Protein AF-A0A938QP80-F1 (afdb_monomer)

Sequence (100 aa):
MTSSPKHPRTLSEWRAWIDALPVDTLVEAAHDANAIAFVEVLESEGYAPAQIHAVVHAFARRFVALDVRPPAGGLYDFVTLARRPAPDADDAPGIPPSTV

Mean predicted aligned error: 7.81 Å

Foldseek 3Di:
DDDDVPPQFALVSLLVVLLPDDPVVLQVVLVVLQAPVVVVVVVVLVDDPLSSLLSNLSSLCSCVVVVHDHDDDGNDDSPVSPPDDRPCPPDDDDSPPPDD

Solvent-accessible surface area (backbone atoms only — not comparable to full-atom values): 6189 Å² total; per-residue (Å²): 142,79,84,67,85,72,75,60,82,45,72,69,44,41,47,54,51,60,71,68,45,55,71,72,59,43,42,52,51,47,49,53,62,27,34,69,69,43,51,54,49,42,46,74,66,56,46,50,72,67,55,53,52,43,52,55,37,46,51,20,44,49,27,62,76,67,76,45,86,68,65,82,71,67,82,57,61,40,75,65,46,46,72,44,80,77,71,87,71,73,82,77,81,66,58,72,80,81,87,124

Radius of gyration: 13.58 Å; Cα contacts (8 Å, |Δi|>4): 82; chains: 1; bounding box: 35×32×35 Å

Structure (mmCIF, N/CA/C/O backbone):
data_AF-A0A938QP80-F1
#
_entry.id   AF-A0A938QP80-F1
#
loop_
_atom_site.group_PDB
_atom_site.id
_atom_site.type_symbol
_atom_site.label_atom_id
_atom_site.label_alt_id
_atom_site.label_comp_id
_atom_site.label_asym_id
_atom_site.label_entity_id
_atom_site.label_seq_id
_atom_site.pdbx_PDB_ins_code
_atom_site.Cartn_x
_atom_site.Cartn_y
_atom_site.Cartn_z
_atom_site.occupancy
_atom_site.B_iso_or_equiv
_atom_site.auth_seq_id
_atom_site.auth_comp_id
_atom_site.auth_asym_id
_atom_site.auth_atom_id
_atom_site.pdbx_PDB_model_num
ATOM 1 N N . MET A 1 1 ? -3.505 -17.535 23.624 1.00 43.03 1 MET A N 1
ATOM 2 C CA . MET A 1 1 ? -4.421 -17.848 22.503 1.00 43.03 1 MET A CA 1
ATOM 3 C C . MET A 1 1 ? -5.430 -16.710 22.500 1.00 43.03 1 MET A C 1
ATOM 5 O O . MET A 1 1 ? -6.101 -16.577 23.506 1.00 43.03 1 MET A O 1
ATOM 9 N N . THR A 1 2 ? -5.395 -15.704 21.630 1.00 33.41 2 THR A N 1
ATOM 10 C CA . THR A 1 2 ? -5.477 -15.704 20.158 1.00 33.41 2 THR A CA 1
ATOM 11 C C . THR A 1 2 ? -4.922 -14.360 19.656 1.00 33.41 2 THR A C 1
ATOM 13 O O . THR A 1 2 ? -5.504 -13.318 19.942 1.00 33.41 2 THR A O 1
ATOM 16 N N . SER A 1 3 ? -3.808 -14.350 18.917 1.00 35.06 3 SER A N 1
ATOM 17 C CA . SER A 1 3 ? -3.453 -13.175 18.108 1.00 35.06 3 SER A CA 1
ATOM 18 C C . SER A 1 3 ? -4.245 -13.279 16.814 1.00 35.06 3 SER A C 1
ATOM 20 O O . SER A 1 3 ? -3.846 -14.021 15.919 1.00 35.06 3 SER A O 1
ATOM 22 N N . SER A 1 4 ? -5.379 -12.583 16.716 1.00 41.41 4 SER A N 1
ATOM 23 C CA . SER A 1 4 ? -5.945 -12.254 15.403 1.00 41.41 4 SER A CA 1
ATOM 24 C C . SER A 1 4 ? -4.832 -11.628 14.553 1.00 41.41 4 SER A C 1
ATOM 26 O O . SER A 1 4 ? -3.996 -10.925 15.135 1.00 41.41 4 SER A O 1
ATOM 28 N N . PRO A 1 5 ? -4.775 -11.845 13.225 1.00 41.94 5 PRO A N 1
ATOM 29 C CA . PRO A 1 5 ? -3.920 -11.020 12.381 1.00 41.94 5 PRO A CA 1
ATOM 30 C C . PRO A 1 5 ? -4.381 -9.582 12.617 1.00 41.94 5 PRO A C 1
ATOM 32 O O . PRO A 1 5 ? -5.486 -9.209 12.228 1.00 41.94 5 PRO A O 1
ATOM 35 N N . LYS A 1 6 ? -3.623 -8.833 13.426 1.00 54.00 6 LYS A N 1
ATOM 36 C CA . LYS A 1 6 ? -3.994 -7.487 13.852 1.00 54.00 6 LYS A CA 1
ATOM 37 C C . LYS A 1 6 ? -4.035 -6.664 12.582 1.00 54.00 6 LYS A C 1
ATOM 39 O O . LYS A 1 6 ? -2.983 -6.357 12.033 1.00 54.00 6 LYS A O 1
ATOM 44 N N . HIS A 1 7 ? -5.243 -6.373 12.109 1.00 65.25 7 HIS A N 1
ATOM 45 C CA . HIS A 1 7 ? -5.435 -5.387 11.065 1.00 65.25 7 HIS A CA 1
ATOM 46 C C . HIS A 1 7 ? -4.737 -4.110 11.555 1.00 65.25 7 HIS A C 1
ATOM 48 O O . HIS A 1 7 ? -5.060 -3.661 12.662 1.00 65.25 7 HIS A O 1
ATOM 54 N N . PRO A 1 8 ? -3.712 -3.614 10.847 1.00 78.50 8 PRO A N 1
ATOM 55 C CA . PRO A 1 8 ? -2.925 -2.482 11.314 1.00 78.50 8 PRO A CA 1
ATOM 56 C C . PRO A 1 8 ? -3.837 -1.266 11.486 1.00 78.50 8 PRO A C 1
ATOM 58 O O . PRO A 1 8 ? -4.542 -0.899 10.555 1.00 78.50 8 PRO A O 1
ATOM 61 N N . ARG A 1 9 ? -3.847 -0.654 12.679 1.00 77.12 9 ARG A N 1
ATOM 62 C CA . ARG A 1 9 ? -4.740 0.477 13.016 1.00 77.12 9 ARG A CA 1
ATOM 63 C C . ARG A 1 9 ? -4.033 1.824 13.008 1.00 77.12 9 ARG A C 1
ATOM 65 O O . ARG A 1 9 ? -4.661 2.876 13.008 1.00 77.12 9 ARG A O 1
ATOM 72 N N . THR A 1 10 ? -2.708 1.799 13.008 1.00 81.56 10 THR A N 1
ATOM 73 C CA . THR A 1 10 ? -1.855 2.987 12.981 1.00 81.56 10 THR A CA 1
ATOM 74 C C . THR A 1 10 ? -0.901 2.919 11.800 1.00 81.56 10 THR A C 1
ATOM 76 O O . THR A 1 10 ? -0.580 1.838 11.305 1.00 81.56 10 THR A O 1
ATOM 79 N N . LEU A 1 11 ? -0.396 4.070 11.353 1.00 80.94 11 LEU A N 1
ATOM 80 C CA . LEU A 1 11 ? 0.593 4.111 10.273 1.00 80.94 11 LEU A CA 1
ATOM 81 C C . LEU A 1 11 ? 1.874 3.337 10.635 1.00 80.94 11 LEU A C 1
ATOM 83 O O . LEU A 1 11 ? 2.483 2.704 9.774 1.00 80.94 11 LEU A O 1
ATOM 87 N N . SER A 1 12 ? 2.266 3.352 11.910 1.00 80.81 12 SER A N 1
ATOM 88 C CA . SER A 1 12 ? 3.402 2.579 12.421 1.00 80.81 12 SER A CA 1
ATOM 89 C C . SER A 1 12 ? 3.161 1.070 12.332 1.00 80.81 12 SER A C 1
ATOM 91 O O . SER A 1 12 ? 4.055 0.341 11.906 1.00 80.81 12 SER A O 1
ATOM 93 N N . GLU A 1 13 ? 1.954 0.596 12.659 1.00 84.69 13 GLU A N 1
ATOM 94 C CA . GLU A 1 13 ? 1.580 -0.811 12.462 1.00 84.69 13 GLU A CA 1
ATOM 95 C C . GLU A 1 13 ? 1.531 -1.184 10.980 1.00 84.69 13 GLU A C 1
ATOM 97 O O . GLU A 1 13 ? 2.015 -2.253 10.618 1.00 84.69 13 GLU A O 1
ATOM 102 N N . TRP A 1 14 ? 1.020 -0.300 10.118 1.00 87.69 14 TRP A N 1
ATOM 103 C CA . TRP A 1 14 ? 1.029 -0.503 8.668 1.00 87.69 14 TRP A CA 1
ATOM 104 C C . TRP A 1 14 ? 2.450 -0.676 8.135 1.00 87.69 14 TRP A C 1
ATOM 106 O O . TRP A 1 14 ? 2.722 -1.636 7.423 1.00 87.69 14 TRP A O 1
ATOM 116 N N . ARG A 1 15 ? 3.379 0.205 8.523 1.00 87.44 15 ARG A N 1
ATOM 117 C CA . ARG A 1 15 ? 4.793 0.101 8.131 1.00 87.44 15 ARG A CA 1
ATOM 118 C C . ARG A 1 15 ? 5.415 -1.209 8.606 1.00 87.44 15 ARG A C 1
ATOM 120 O O . ARG A 1 15 ? 6.019 -1.907 7.802 1.00 87.44 15 ARG A O 1
ATOM 127 N N . ALA A 1 16 ? 5.216 -1.569 9.874 1.00 87.88 16 ALA A N 1
ATOM 128 C CA . ALA A 1 16 ? 5.748 -2.813 10.428 1.00 87.88 16 ALA A CA 1
ATOM 129 C C . ALA A 1 16 ? 5.168 -4.056 9.731 1.00 87.88 16 ALA A C 1
ATOM 131 O O . ALA A 1 16 ? 5.892 -5.018 9.479 1.00 87.88 16 ALA A O 1
ATOM 132 N N . TRP A 1 17 ? 3.875 -4.029 9.401 1.00 89.69 17 TRP A N 1
ATOM 133 C CA . TRP A 1 17 ? 3.213 -5.101 8.669 1.00 89.69 17 TRP A CA 1
ATOM 134 C C . TRP A 1 17 ? 3.764 -5.224 7.243 1.00 89.69 17 TRP A C 1
ATOM 136 O O . TRP A 1 17 ? 4.186 -6.312 6.864 1.00 89.69 17 TRP A O 1
ATOM 146 N N . ILE A 1 18 ? 3.863 -4.113 6.501 1.00 91.19 18 ILE A N 1
ATOM 147 C CA . ILE A 1 18 ? 4.432 -4.057 5.141 1.00 91.19 18 ILE A CA 1
ATOM 148 C C . ILE A 1 18 ? 5.893 -4.532 5.128 1.00 91.19 18 ILE A C 1
ATOM 150 O O . ILE A 1 18 ? 6.289 -5.301 4.250 1.00 91.19 18 ILE A O 1
ATOM 154 N N . ASP A 1 19 ? 6.700 -4.113 6.106 1.00 89.44 19 ASP A N 1
ATOM 155 C CA . ASP A 1 19 ? 8.103 -4.522 6.215 1.00 89.44 19 ASP A CA 1
ATOM 156 C C . ASP A 1 19 ? 8.253 -6.031 6.467 1.00 89.44 19 ASP A C 1
ATOM 158 O O . ASP A 1 19 ? 9.232 -6.636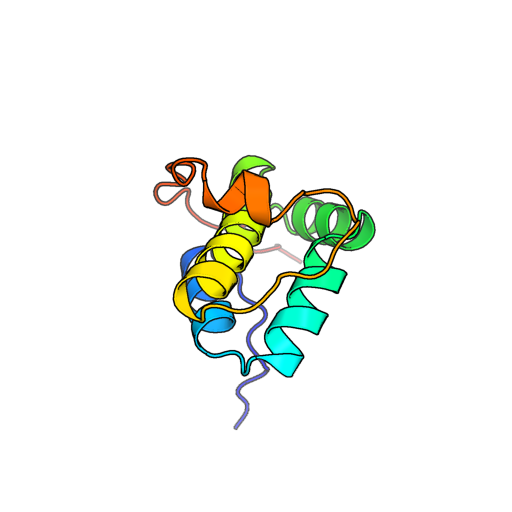 6.020 1.00 89.44 19 ASP A O 1
ATOM 162 N N . ALA A 1 20 ? 7.274 -6.652 7.129 1.00 90.75 20 ALA A N 1
ATOM 163 C CA . ALA A 1 20 ? 7.257 -8.082 7.415 1.00 90.75 20 ALA A CA 1
ATOM 164 C C . ALA A 1 20 ? 6.729 -8.950 6.256 1.00 90.75 20 ALA A C 1
ATOM 166 O O . ALA A 1 20 ? 6.861 -10.175 6.322 1.00 90.75 20 ALA A O 1
ATOM 167 N N . LEU A 1 21 ? 6.137 -8.363 5.207 1.00 90.12 21 LEU A N 1
ATOM 168 C CA . LEU A 1 21 ?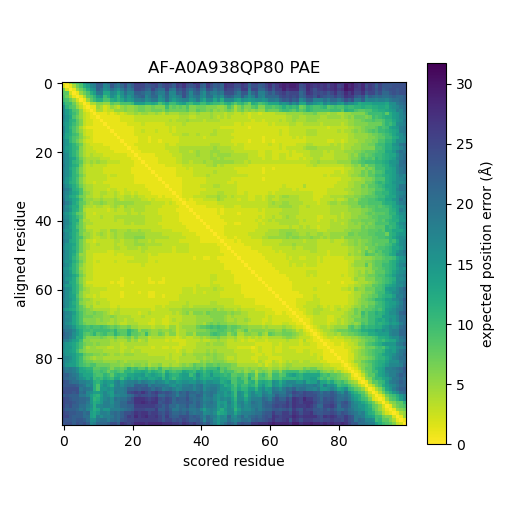 5.578 -9.139 4.099 1.00 90.12 21 LEU A CA 1
ATOM 169 C C . LEU A 1 21 ? 6.672 -9.768 3.218 1.00 90.12 21 LEU A C 1
ATOM 171 O O . LEU A 1 21 ? 7.646 -9.091 2.863 1.00 90.12 21 LEU A O 1
ATOM 175 N N . PRO A 1 22 ? 6.502 -11.037 2.795 1.00 92.25 22 PRO A N 1
ATOM 176 C CA . PRO A 1 22 ? 7.288 -11.600 1.705 1.00 92.25 22 PRO A CA 1
ATOM 177 C C . PRO A 1 22 ? 6.919 -10.917 0.380 1.00 92.25 22 PRO A C 1
ATOM 179 O O . PRO A 1 22 ? 5.829 -10.367 0.237 1.00 92.25 22 PRO A O 1
ATOM 182 N N . VAL A 1 23 ? 7.827 -10.968 -0.598 1.00 89.62 23 VAL A N 1
ATOM 183 C CA . VAL A 1 23 ? 7.704 -10.224 -1.865 1.00 89.62 23 VAL A CA 1
ATOM 184 C C . VAL A 1 23 ? 6.399 -10.522 -2.606 1.00 89.62 23 VAL A C 1
ATOM 186 O O . VAL A 1 23 ? 5.728 -9.583 -3.024 1.00 89.62 23 VAL A O 1
ATOM 189 N N . ASP A 1 24 ? 6.013 -11.791 -2.742 1.00 89.25 24 ASP A N 1
ATOM 190 C CA . ASP A 1 24 ? 4.790 -12.165 -3.464 1.00 89.25 24 ASP A CA 1
ATOM 191 C C . ASP A 1 24 ? 3.541 -11.563 -2.800 1.00 89.25 24 ASP A C 1
ATOM 193 O O . ASP A 1 24 ? 2.757 -10.869 -3.445 1.00 89.25 24 ASP A O 1
ATOM 197 N N . THR A 1 25 ? 3.429 -11.703 -1.475 1.00 91.94 25 THR A N 1
ATOM 198 C CA . THR A 1 25 ? 2.321 -11.125 -0.699 1.00 91.94 25 THR A CA 1
ATOM 199 C C . THR A 1 25 ? 2.364 -9.598 -0.673 1.00 91.94 25 THR A C 1
ATOM 201 O O . THR A 1 25 ? 1.318 -8.961 -0.613 1.00 91.94 25 THR A O 1
ATOM 204 N N . LEU A 1 26 ? 3.548 -8.985 -0.732 1.00 91.44 26 LEU A N 1
ATOM 205 C CA . LEU A 1 26 ? 3.694 -7.534 -0.831 1.00 91.44 26 LEU A CA 1
ATOM 206 C C . LEU A 1 26 ? 3.102 -7.005 -2.143 1.00 91.44 26 LEU A C 1
ATOM 208 O O . LEU A 1 26 ? 2.434 -5.974 -2.127 1.00 91.44 26 LEU A O 1
ATOM 212 N N . VAL A 1 27 ? 3.342 -7.692 -3.264 1.00 90.50 27 VAL A N 1
ATOM 213 C CA . VAL A 1 27 ? 2.795 -7.306 -4.575 1.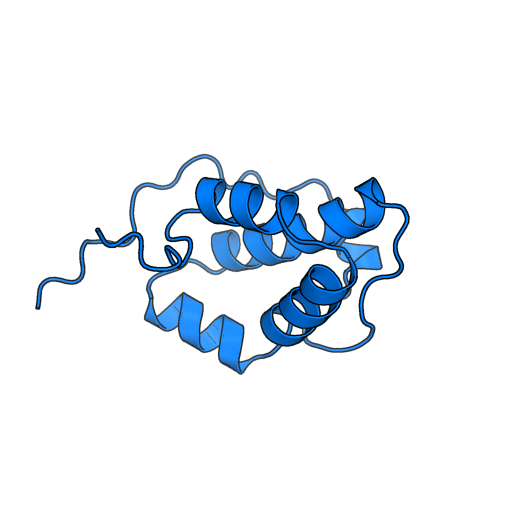00 90.50 27 VAL A CA 1
ATOM 214 C C . VAL A 1 27 ? 1.271 -7.419 -4.578 1.00 90.50 27 VAL A C 1
ATOM 216 O O . VAL A 1 27 ? 0.605 -6.477 -5.008 1.00 90.50 27 VAL A O 1
ATOM 219 N N . GLU A 1 28 ? 0.724 -8.520 -4.059 1.00 90.25 28 GLU A N 1
ATOM 220 C CA . GLU A 1 28 ? -0.727 -8.722 -3.941 1.00 90.25 28 GLU A CA 1
ATOM 221 C C . GLU A 1 28 ? -1.367 -7.679 -3.015 1.00 90.25 28 GLU A C 1
ATOM 223 O O . GLU A 1 28 ? -2.287 -6.968 -3.417 1.00 90.25 28 GLU A O 1
ATOM 228 N N . ALA A 1 29 ? -0.811 -7.498 -1.814 1.00 90.44 29 ALA A N 1
ATOM 229 C CA . ALA A 1 29 ? -1.305 -6.523 -0.849 1.00 90.44 29 ALA A CA 1
ATOM 230 C C . ALA A 1 29 ? -1.235 -5.087 -1.382 1.00 90.44 29 ALA A C 1
ATOM 232 O O . ALA A 1 29 ? -2.145 -4.300 -1.137 1.00 90.44 29 ALA A O 1
ATOM 233 N N . ALA A 1 30 ? -0.180 -4.732 -2.121 1.00 91.00 30 ALA A N 1
ATOM 234 C CA . ALA A 1 30 ? -0.073 -3.417 -2.742 1.00 91.00 30 ALA A CA 1
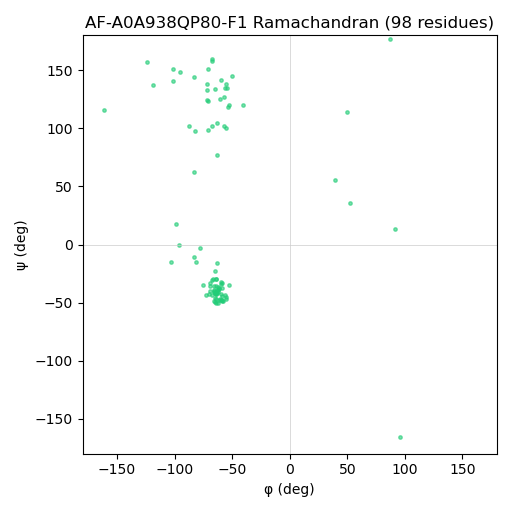ATOM 235 C C . ALA A 1 30 ? -1.086 -3.228 -3.875 1.00 91.00 30 ALA A C 1
ATOM 237 O O . ALA A 1 30 ? -1.585 -2.121 -4.054 1.00 91.00 30 ALA A O 1
ATOM 238 N N . HIS A 1 31 ? -1.384 -4.278 -4.643 1.00 89.81 31 HIS A N 1
ATOM 239 C CA . HIS A 1 31 ? -2.405 -4.224 -5.683 1.00 89.81 31 HIS A CA 1
ATOM 240 C C . HIS A 1 31 ? -3.791 -3.970 -5.074 1.00 89.81 31 HIS A C 1
ATOM 242 O O . HIS A 1 31 ? -4.488 -3.054 -5.513 1.00 89.81 31 HIS A O 1
ATOM 248 N N . ASP A 1 32 ? -4.148 -4.701 -4.016 1.00 88.44 32 ASP A N 1
ATOM 249 C CA . ASP A 1 32 ? -5.408 -4.497 -3.292 1.00 88.44 32 ASP A CA 1
ATOM 250 C C . ASP A 1 32 ? -5.460 -3.123 -2.613 1.00 88.44 32 ASP A C 1
ATOM 252 O O . ASP A 1 32 ? -6.461 -2.412 -2.720 1.00 88.44 32 ASP A O 1
ATOM 256 N N . ALA A 1 33 ? -4.354 -2.695 -1.995 1.00 87.25 33 ALA A N 1
ATOM 257 C CA . ALA A 1 33 ? -4.233 -1.370 -1.391 1.00 87.25 33 ALA A CA 1
ATOM 258 C C . ALA A 1 33 ? -4.335 -0.221 -2.412 1.00 87.25 33 ALA A C 1
ATOM 260 O O . ALA A 1 33 ? -4.549 0.931 -2.033 1.00 87.25 33 ALA A O 1
ATOM 261 N N . ASN A 1 34 ? -4.189 -0.520 -3.706 1.00 88.44 34 ASN A N 1
ATOM 262 C CA . ASN A 1 34 ? -4.280 0.443 -4.799 1.00 88.44 34 ASN A CA 1
ATOM 263 C C . ASN A 1 34 ? -5.653 0.461 -5.500 1.00 88.44 34 ASN A C 1
ATOM 265 O O . ASN A 1 34 ? -5.776 0.960 -6.626 1.00 88.44 34 ASN A O 1
ATOM 269 N N . ALA A 1 35 ? -6.685 -0.085 -4.852 1.00 88.25 35 ALA A N 1
ATOM 270 C CA . ALA A 1 35 ? -8.065 -0.073 -5.321 1.00 88.25 35 ALA A CA 1
ATOM 271 C C . ALA A 1 35 ? -8.911 1.002 -4.615 1.00 88.25 35 ALA A C 1
ATOM 273 O O . ALA A 1 35 ? -8.700 1.313 -3.445 1.00 88.25 35 ALA A O 1
ATOM 274 N N . ILE A 1 36 ? -9.938 1.517 -5.306 1.00 87.31 36 ILE A N 1
ATOM 275 C CA . ILE A 1 36 ? -10.919 2.458 -4.724 1.00 87.31 36 ILE A CA 1
ATOM 276 C C . ILE A 1 36 ? -11.576 1.862 -3.480 1.00 87.31 36 ILE A C 1
ATOM 278 O O . ILE A 1 36 ? -11.642 2.527 -2.454 1.00 87.31 36 ILE A O 1
ATOM 282 N N . ALA A 1 37 ? -11.963 0.586 -3.542 1.00 87.31 37 ALA A N 1
ATOM 283 C CA . ALA A 1 37 ? -12.604 -0.096 -2.423 1.00 87.31 37 ALA A CA 1
ATOM 284 C C . ALA A 1 37 ? -11.732 -0.105 -1.154 1.00 87.31 37 ALA A C 1
ATOM 286 O O . ALA A 1 37 ? -12.254 -0.020 -0.049 1.00 87.31 37 ALA A O 1
ATOM 287 N N . PHE A 1 38 ? -10.404 -0.175 -1.291 1.00 87.75 38 PHE A N 1
ATOM 288 C CA . PHE A 1 38 ? -9.499 -0.116 -0.144 1.00 87.75 38 PHE A CA 1
ATOM 289 C C . PHE A 1 38 ? -9.469 1.277 0.488 1.00 87.75 38 PHE A C 1
ATOM 291 O O . PHE A 1 38 ? -9.527 1.400 1.710 1.00 87.75 38 PHE A O 1
ATOM 298 N N . VAL A 1 39 ? -9.431 2.327 -0.337 1.00 86.69 39 VAL A N 1
ATOM 299 C CA . VAL A 1 39 ? -9.505 3.717 0.137 1.00 86.69 39 VAL A CA 1
ATOM 300 C C . VAL A 1 39 ? -10.824 3.959 0.871 1.00 86.69 39 VAL A C 1
ATOM 302 O O . VAL A 1 39 ? -10.798 4.450 1.994 1.00 86.69 39 VAL A O 1
ATOM 305 N N . GLU A 1 40 ? -11.953 3.533 0.299 1.00 88.38 40 GLU A N 1
ATOM 306 C CA . GLU A 1 40 ? -13.282 3.680 0.912 1.00 88.38 40 GLU A CA 1
ATOM 307 C C . GLU A 1 40 ? -13.400 2.941 2.255 1.00 88.38 40 GLU A C 1
ATOM 309 O O . GLU A 1 40 ? -14.026 3.447 3.191 1.00 88.38 40 GLU A O 1
ATOM 314 N N . VAL A 1 41 ? -12.783 1.758 2.373 1.00 87.81 41 VAL A N 1
ATOM 315 C CA . VAL A 1 41 ? -12.715 1.013 3.639 1.00 87.81 41 VAL A CA 1
ATOM 316 C C . VAL A 1 41 ? -11.918 1.798 4.674 1.00 87.81 41 VAL A C 1
ATOM 318 O O . VAL A 1 41 ? -12.429 2.027 5.767 1.00 87.81 41 VAL A O 1
ATOM 321 N N . LEU A 1 42 ? -10.716 2.273 4.336 1.00 85.94 42 LEU A N 1
ATOM 322 C CA . LEU A 1 42 ? -9.903 3.043 5.278 1.00 85.94 42 LEU A CA 1
ATOM 323 C C . LEU A 1 42 ? -10.577 4.366 5.676 1.00 85.94 42 LEU A C 1
ATOM 325 O O . LEU A 1 42 ? -10.559 4.737 6.847 1.00 85.94 42 LEU A O 1
ATOM 329 N N . GLU A 1 43 ? -11.229 5.065 4.747 1.00 87.25 43 GLU A N 1
ATOM 330 C CA . GLU A 1 43 ? -12.005 6.266 5.078 1.00 87.25 43 GLU A CA 1
ATOM 331 C C . GLU A 1 43 ? -13.171 5.944 6.026 1.00 87.25 43 GLU A C 1
ATOM 333 O O . GLU A 1 43 ? -13.391 6.666 7.001 1.00 87.25 43 GLU A O 1
ATOM 338 N N . SER A 1 44 ? -13.872 4.827 5.803 1.00 84.88 44 SER A N 1
ATOM 339 C CA . SER A 1 44 ? -14.949 4.353 6.687 1.00 84.88 44 SER A CA 1
ATOM 340 C C . SER A 1 44 ? -14.441 3.932 8.069 1.00 84.88 44 SER A C 1
ATOM 342 O O . SER A 1 44 ? -15.161 4.059 9.059 1.00 84.88 44 SER A O 1
ATOM 344 N N . GLU A 1 45 ? -13.196 3.463 8.153 1.00 83.25 45 GLU A N 1
ATOM 345 C CA . GLU A 1 45 ? -12.489 3.177 9.404 1.00 83.25 45 GLU A CA 1
ATOM 346 C C . GLU A 1 45 ? -11.944 4.443 10.089 1.00 83.25 45 GLU A C 1
ATOM 348 O O . GLU A 1 45 ? -11.411 4.363 11.195 1.00 83.25 45 GLU A O 1
ATOM 353 N N . GLY A 1 46 ? -12.109 5.619 9.477 1.00 84.19 46 GLY A N 1
ATOM 354 C CA . GLY A 1 46 ? -11.734 6.910 10.052 1.00 84.19 46 GLY A CA 1
ATOM 355 C C . GLY A 1 46 ? -10.319 7.374 9.709 1.00 84.19 46 GLY A C 1
ATOM 356 O O . GLY A 1 46 ? -9.827 8.317 10.334 1.00 84.19 46 GLY A O 1
ATOM 357 N N . TYR A 1 47 ? -9.656 6.753 8.732 1.00 82.75 47 TYR A N 1
ATOM 358 C CA . TYR A 1 47 ? -8.368 7.235 8.247 1.00 82.75 47 TYR A CA 1
ATOM 359 C C . TYR A 1 47 ? -8.534 8.514 7.428 1.00 82.75 47 TYR A C 1
ATOM 361 O O . TYR A 1 47 ? -9.337 8.597 6.500 1.00 82.75 47 TYR A O 1
ATOM 369 N N . ALA A 1 48 ? -7.698 9.507 7.721 1.00 85.50 48 ALA A N 1
ATOM 370 C CA . ALA A 1 48 ? -7.602 10.705 6.907 1.00 85.50 48 ALA A CA 1
ATOM 371 C C . ALA A 1 48 ? -6.921 10.396 5.557 1.00 85.50 48 ALA A C 1
ATOM 373 O O . ALA A 1 48 ? -5.995 9.576 5.508 1.00 85.50 48 ALA A O 1
ATOM 374 N N . PRO A 1 49 ? -7.242 11.135 4.479 1.00 85.25 49 PRO A N 1
ATOM 375 C CA . PRO A 1 49 ? -6.605 10.959 3.171 1.00 85.25 49 PRO A CA 1
ATOM 376 C C . PRO A 1 49 ? -5.068 11.003 3.212 1.00 85.25 49 PRO A C 1
ATOM 378 O O . PRO A 1 49 ? -4.394 10.261 2.500 1.00 85.25 49 PRO A O 1
ATOM 381 N N . ALA A 1 50 ? -4.490 11.833 4.089 1.00 85.19 50 ALA A N 1
ATOM 382 C CA . ALA A 1 50 ? -3.041 11.906 4.288 1.00 85.19 50 ALA A CA 1
ATOM 383 C C . ALA A 1 50 ? -2.448 10.612 4.880 1.00 85.19 50 ALA A C 1
ATOM 385 O O . ALA A 1 50 ? -1.342 10.219 4.506 1.00 85.19 50 ALA A O 1
ATOM 386 N N . GLN A 1 51 ? -3.179 9.932 5.768 1.00 84.56 51 GLN A N 1
ATOM 387 C CA . GLN A 1 51 ? -2.759 8.658 6.356 1.00 84.56 51 GLN A CA 1
ATOM 388 C C . GLN A 1 51 ? -2.860 7.527 5.332 1.00 84.56 51 GLN A C 1
ATOM 390 O O . GLN A 1 51 ? -1.917 6.753 5.200 1.00 84.56 51 GLN A O 1
ATOM 395 N N . ILE A 1 52 ? -3.947 7.481 4.558 1.00 87.00 52 ILE A N 1
ATOM 396 C CA . ILE A 1 52 ? -4.123 6.518 3.459 1.00 87.00 52 ILE A CA 1
ATOM 397 C C . ILE A 1 52 ? -2.978 6.669 2.455 1.00 87.00 52 ILE A C 1
ATOM 399 O O . ILE A 1 52 ? -2.286 5.704 2.131 1.00 87.00 52 ILE A O 1
ATOM 403 N N . HIS A 1 53 ? -2.684 7.905 2.049 1.00 88.19 53 HIS A N 1
ATOM 404 C CA . HIS A 1 53 ? -1.551 8.198 1.177 1.00 88.19 53 HIS A CA 1
ATOM 405 C C . HIS A 1 53 ? -0.209 7.755 1.785 1.00 88.19 53 HIS A C 1
ATOM 407 O O . HIS A 1 53 ? 0.652 7.245 1.069 1.00 88.19 53 HIS A O 1
ATOM 413 N N . ALA A 1 54 ? -0.026 7.892 3.101 1.00 88.00 54 ALA A N 1
ATOM 414 C CA . ALA A 1 54 ? 1.175 7.427 3.788 1.00 88.00 54 ALA A CA 1
ATOM 415 C C . ALA A 1 54 ? 1.293 5.889 3.836 1.00 88.00 54 ALA A C 1
ATOM 417 O O . ALA A 1 54 ? 2.411 5.375 3.760 1.00 88.00 54 ALA A O 1
ATOM 418 N N . VAL A 1 55 ? 0.175 5.155 3.913 1.00 89.06 55 VAL A N 1
ATOM 419 C CA . VAL A 1 55 ? 0.151 3.684 3.798 1.00 89.06 55 VAL A CA 1
ATOM 420 C C . VAL A 1 55 ? 0.596 3.257 2.400 1.00 89.06 55 VAL A C 1
ATOM 422 O O . VAL A 1 55 ? 1.524 2.461 2.263 1.00 89.06 55 VAL A O 1
ATOM 425 N N . VAL A 1 56 ? 0.020 3.851 1.351 1.00 90.44 56 VAL A N 1
ATOM 426 C CA . VAL A 1 56 ? 0.407 3.560 -0.041 1.00 90.44 56 VAL A CA 1
ATOM 427 C C . VAL A 1 56 ? 1.872 3.949 -0.304 1.00 90.44 56 VAL A C 1
ATOM 429 O O . VAL A 1 56 ? 2.610 3.229 -0.981 1.00 90.44 56 VAL A O 1
ATOM 432 N N . HIS A 1 57 ? 2.348 5.048 0.293 1.00 90.38 57 HIS A N 1
ATOM 433 C CA . HIS A 1 57 ? 3.757 5.452 0.222 1.00 90.38 57 HIS A CA 1
ATOM 434 C C . HIS A 1 57 ? 4.689 4.432 0.890 1.00 90.38 57 HIS A C 1
ATOM 436 O O . HIS A 1 57 ? 5.774 4.164 0.373 1.00 90.38 57 HIS A O 1
ATOM 442 N N . ALA A 1 58 ? 4.262 3.802 1.989 1.00 90.94 58 ALA A N 1
ATOM 443 C CA . ALA A 1 58 ? 5.037 2.753 2.647 1.00 90.94 58 ALA A CA 1
ATOM 444 C C . ALA A 1 58 ? 5.243 1.529 1.735 1.00 90.94 58 ALA A C 1
ATOM 446 O O . ALA A 1 58 ? 6.372 1.044 1.632 1.00 90.94 58 ALA A O 1
ATOM 447 N N . PHE A 1 59 ? 4.217 1.100 0.989 1.00 92.62 59 PHE A N 1
ATOM 448 C CA . PHE A 1 59 ? 4.372 0.070 -0.048 1.00 92.62 59 PHE A CA 1
ATOM 449 C C . PHE A 1 59 ? 5.382 0.491 -1.121 1.00 92.62 59 PHE A C 1
ATOM 451 O O . PHE A 1 59 ? 6.309 -0.258 -1.430 1.00 92.62 59 PHE A O 1
ATOM 458 N N . ALA A 1 60 ? 5.258 1.717 -1.640 1.00 92.12 60 ALA A N 1
ATOM 459 C CA . ALA A 1 60 ? 6.167 2.260 -2.651 1.00 92.12 60 ALA A CA 1
ATOM 460 C C . ALA A 1 60 ? 7.638 2.210 -2.196 1.00 92.12 60 ALA A C 1
ATOM 462 O O . ALA A 1 60 ? 8.522 1.776 -2.938 1.00 92.12 60 ALA A O 1
ATOM 463 N N . ARG A 1 61 ? 7.900 2.609 -0.946 1.00 90.88 61 ARG A N 1
ATOM 464 C CA . ARG A 1 61 ? 9.239 2.546 -0.347 1.00 90.88 61 ARG A CA 1
ATOM 465 C C . ARG A 1 61 ? 9.730 1.118 -0.176 1.00 90.88 61 ARG A C 1
ATOM 467 O O . ARG A 1 61 ? 10.914 0.869 -0.400 1.00 90.88 61 ARG A O 1
ATOM 474 N N . ARG A 1 62 ? 8.850 0.193 0.210 1.00 92.44 62 ARG A N 1
ATOM 475 C CA . ARG A 1 62 ? 9.216 -1.212 0.392 1.00 92.44 62 ARG A CA 1
ATOM 476 C C . ARG A 1 62 ? 9.651 -1.853 -0.923 1.00 92.44 62 ARG A C 1
ATOM 478 O O . ARG A 1 62 ? 10.668 -2.539 -0.936 1.00 92.44 62 ARG A O 1
ATOM 485 N N . PHE A 1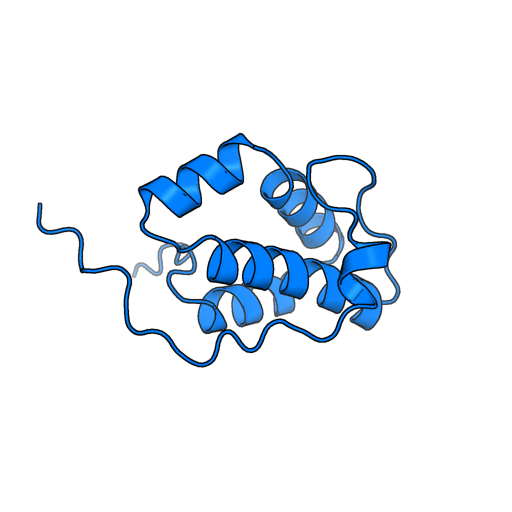 63 ? 8.961 -1.561 -2.026 1.00 92.69 63 PHE A N 1
ATOM 486 C CA . PHE A 1 63 ? 9.373 -2.020 -3.356 1.00 92.69 63 PHE A CA 1
ATOM 487 C C . PHE A 1 63 ? 10.770 -1.531 -3.738 1.00 92.69 63 PHE A C 1
ATOM 489 O O . PHE A 1 63 ? 11.592 -2.331 -4.176 1.00 92.69 63 PHE A O 1
ATOM 496 N N . VAL A 1 64 ? 11.075 -0.251 -3.495 1.00 91.50 64 VAL A N 1
ATOM 497 C CA . VAL A 1 64 ? 12.423 0.294 -3.731 1.00 91.50 64 VAL A CA 1
ATOM 498 C C . VAL A 1 64 ? 13.465 -0.368 -2.830 1.00 91.50 64 VAL A C 1
ATOM 500 O O . VAL A 1 64 ? 14.543 -0.712 -3.301 1.00 91.50 64 VAL A O 1
ATOM 503 N N . ALA A 1 65 ? 13.155 -0.577 -1.548 1.00 90.75 65 ALA A N 1
ATOM 504 C CA . ALA A 1 65 ? 14.081 -1.198 -0.602 1.00 90.75 65 ALA A CA 1
ATOM 505 C C . ALA A 1 65 ? 14.428 -2.653 -0.963 1.00 90.75 65 ALA A C 1
ATOM 507 O O . ALA A 1 65 ? 15.518 -3.116 -0.638 1.00 90.75 65 ALA A O 1
ATOM 508 N N . LEU A 1 66 ? 13.505 -3.363 -1.613 1.00 90.88 66 LEU A N 1
ATOM 509 C CA . LEU A 1 66 ? 13.683 -4.750 -2.042 1.00 90.88 66 LEU A CA 1
ATOM 510 C C . LEU A 1 66 ? 14.144 -4.886 -3.504 1.00 90.88 66 LEU A C 1
ATOM 512 O O . LEU A 1 66 ? 14.325 -6.010 -3.959 1.00 90.88 66 LEU A O 1
ATOM 516 N N . ASP A 1 67 ? 14.322 -3.777 -4.232 1.00 92.25 67 ASP A N 1
ATOM 517 C CA . ASP A 1 67 ? 14.579 -3.750 -5.684 1.00 92.25 67 ASP A CA 1
ATOM 518 C C . ASP A 1 67 ? 13.542 -4.556 -6.501 1.00 92.25 67 ASP A C 1
ATOM 520 O O . ASP A 1 67 ? 13.839 -5.200 -7.506 1.00 92.25 67 ASP A O 1
ATOM 524 N N . VAL A 1 68 ? 12.283 -4.534 -6.052 1.00 91.12 68 VAL A N 1
ATOM 525 C CA . VAL A 1 68 ? 11.168 -5.254 -6.681 1.00 91.12 68 VAL A CA 1
ATOM 526 C C . VAL A 1 68 ? 10.332 -4.291 -7.512 1.00 91.12 68 VAL A C 1
ATOM 528 O O . VAL A 1 68 ? 10.052 -3.161 -7.110 1.00 91.12 68 VAL A O 1
ATOM 531 N N . ARG A 1 69 ? 9.875 -4.753 -8.680 1.00 89.62 69 ARG A N 1
ATOM 532 C CA . ARG A 1 69 ? 8.943 -3.986 -9.506 1.00 89.62 69 ARG A CA 1
ATOM 533 C C . ARG A 1 69 ? 7.553 -3.959 -8.841 1.00 89.62 69 ARG A C 1
ATOM 535 O O . ARG A 1 69 ? 6.986 -5.031 -8.634 1.00 89.62 69 ARG A O 1
ATOM 542 N N . P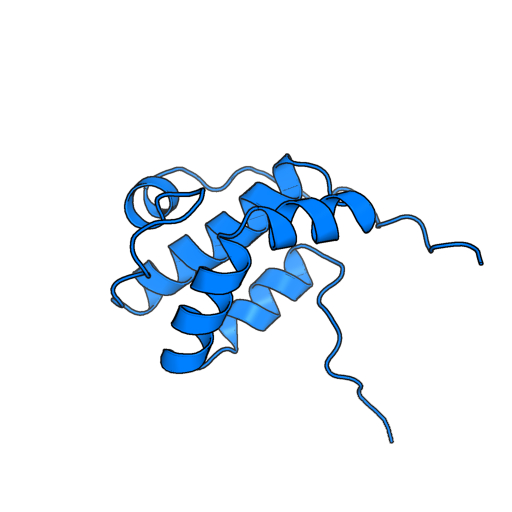RO A 1 70 ? 6.979 -2.775 -8.559 1.00 89.88 70 PRO A N 1
ATOM 543 C CA . PRO A 1 70 ? 5.625 -2.679 -8.024 1.00 89.88 70 PRO A CA 1
ATOM 544 C C . PRO A 1 70 ? 4.575 -3.120 -9.058 1.00 89.88 70 PRO A C 1
ATOM 546 O O . PRO A 1 70 ? 4.850 -3.073 -10.265 1.00 89.88 70 PRO A O 1
ATOM 549 N N . PRO A 1 71 ? 3.359 -3.492 -8.617 1.00 87.69 71 PRO A N 1
ATOM 550 C CA . PRO A 1 71 ? 2.246 -3.709 -9.532 1.00 87.69 71 PRO A CA 1
ATOM 551 C C . PRO A 1 71 ? 1.940 -2.423 -10.313 1.00 87.69 71 PRO A C 1
ATOM 553 O O . PRO A 1 71 ? 2.035 -1.313 -9.784 1.00 87.69 71 PRO A O 1
ATOM 556 N N . ALA A 1 72 ? 1.600 -2.579 -11.592 1.00 83.44 72 ALA A N 1
ATOM 557 C CA . ALA A 1 72 ? 1.214 -1.475 -12.464 1.00 83.44 72 ALA A CA 1
ATOM 558 C C . ALA A 1 72 ? -0.312 -1.317 -12.500 1.00 83.44 72 ALA A C 1
ATOM 560 O O . ALA A 1 72 ? -1.040 -2.307 -12.441 1.00 83.44 72 ALA A O 1
ATOM 561 N N . GLY A 1 73 ? -0.781 -0.079 -12.672 1.00 79.94 73 GLY A N 1
ATOM 562 C CA . GLY A 1 73 ? -2.208 0.254 -12.646 1.00 79.94 73 GLY A CA 1
ATOM 563 C C . GLY A 1 73 ? -2.732 0.536 -11.235 1.00 79.94 73 GLY A C 1
ATOM 564 O O . GLY A 1 73 ? -1.986 0.447 -10.264 1.00 79.94 73 GLY A O 1
ATOM 565 N N . GLY A 1 74 ? -4.009 0.911 -11.139 1.00 84.00 74 GLY A N 1
ATOM 566 C CA . GLY A 1 74 ? -4.654 1.346 -9.894 1.00 84.00 74 GLY A CA 1
ATOM 567 C C . GLY A 1 74 ? -4.676 2.868 -9.719 1.00 84.00 74 GLY A C 1
ATOM 568 O O . GLY A 1 74 ? -4.479 3.617 -10.678 1.00 84.00 74 GLY A O 1
ATOM 569 N N . LEU A 1 75 ? -4.966 3.321 -8.500 1.00 84.19 75 LEU A N 1
ATOM 570 C CA . LEU A 1 75 ? -5.129 4.744 -8.167 1.00 84.19 75 LEU A CA 1
ATOM 571 C C . LEU A 1 75 ? -3.807 5.520 -8.086 1.00 84.19 75 LEU A C 1
ATOM 573 O O . LEU A 1 75 ? -3.748 6.698 -8.439 1.00 84.19 75 LEU A O 1
ATOM 577 N N . TYR A 1 76 ? -2.751 4.864 -7.619 1.00 86.25 76 TYR A N 1
ATOM 578 C CA . TYR A 1 76 ? -1.442 5.441 -7.359 1.00 86.25 76 TYR A CA 1
ATOM 579 C C . TYR A 1 76 ? -0.373 4.772 -8.219 1.00 86.25 76 TYR A C 1
ATOM 581 O O . TYR A 1 76 ? -0.309 3.549 -8.334 1.00 86.25 76 TYR A O 1
ATOM 589 N N . ASP A 1 77 ? 0.525 5.582 -8.778 1.00 89.38 77 ASP A N 1
ATOM 590 C CA . ASP A 1 77 ? 1.734 5.091 -9.432 1.00 89.38 77 ASP A CA 1
ATOM 591 C C . ASP A 1 77 ? 2.851 4.936 -8.389 1.00 89.38 77 ASP A C 1
ATOM 593 O O . ASP A 1 77 ? 3.462 5.918 -7.957 1.00 89.38 77 ASP A O 1
ATOM 597 N N . PHE A 1 78 ? 3.113 3.697 -7.960 1.00 88.75 78 PHE A N 1
ATOM 598 C CA . PHE A 1 78 ? 4.095 3.400 -6.910 1.00 88.75 78 PHE A CA 1
ATOM 599 C C . PHE A 1 78 ? 5.518 3.862 -7.261 1.00 88.75 78 PHE A C 1
ATOM 601 O O . PHE A 1 78 ? 6.262 4.282 -6.376 1.00 88.75 78 PHE A O 1
ATOM 608 N N . VAL A 1 79 ? 5.901 3.838 -8.542 1.00 87.50 79 VAL A N 1
ATOM 609 C CA . VAL A 1 79 ? 7.238 4.270 -8.989 1.00 87.50 79 VAL A CA 1
ATOM 6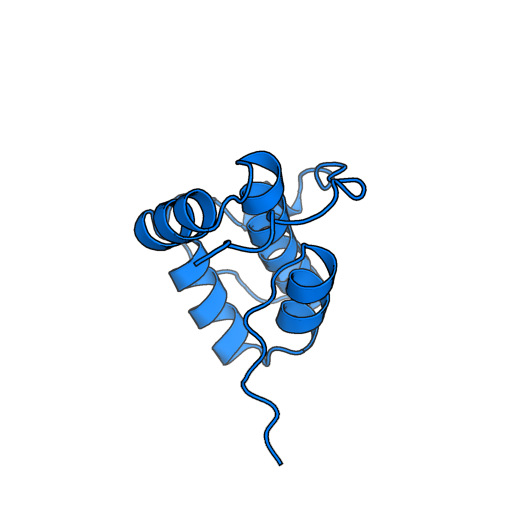10 C C . VAL A 1 79 ? 7.414 5.776 -8.794 1.00 87.50 79 VAL A C 1
ATOM 612 O O . VAL A 1 79 ? 8.453 6.236 -8.316 1.00 87.50 79 VAL A O 1
ATOM 615 N N . THR A 1 80 ? 6.393 6.553 -9.140 1.00 88.06 80 THR A N 1
ATOM 616 C CA . THR A 1 80 ? 6.345 8.005 -8.950 1.00 88.06 80 THR A CA 1
ATOM 617 C C . THR A 1 80 ? 6.244 8.346 -7.471 1.00 88.06 80 THR A C 1
ATOM 619 O O . THR A 1 80 ? 6.911 9.268 -6.996 1.00 88.06 80 THR A O 1
ATOM 622 N N . LEU A 1 81 ? 5.449 7.579 -6.728 1.00 86.50 81 LEU A N 1
ATOM 623 C CA . LEU A 1 81 ? 5.211 7.790 -5.309 1.00 86.50 81 LEU A CA 1
ATOM 624 C C . LEU A 1 81 ? 6.483 7.576 -4.477 1.00 86.50 81 LEU A C 1
ATOM 626 O O . LEU A 1 81 ? 6.791 8.401 -3.619 1.00 86.50 81 LEU A O 1
ATOM 630 N N . ALA A 1 82 ? 7.279 6.551 -4.792 1.00 85.75 82 ALA A N 1
ATOM 631 C CA . ALA A 1 82 ? 8.537 6.272 -4.098 1.00 85.75 82 ALA A CA 1
ATOM 632 C C . ALA A 1 82 ? 9.602 7.370 -4.278 1.00 85.75 82 ALA A C 1
ATOM 634 O O . ALA A 1 82 ? 10.506 7.497 -3.455 1.00 85.75 82 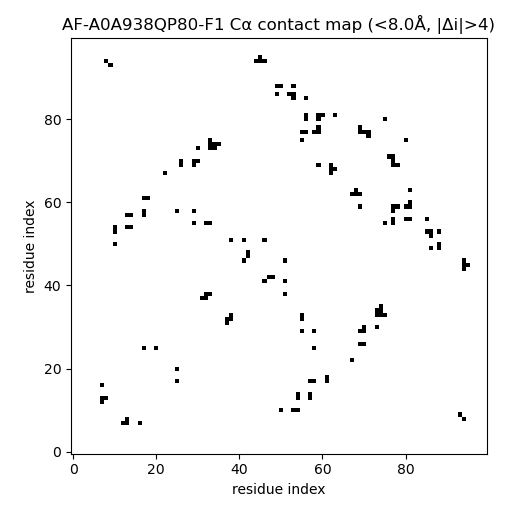ALA A O 1
ATOM 635 N N . ARG A 1 83 ? 9.502 8.176 -5.345 1.00 84.12 83 ARG A N 1
ATOM 636 C CA . ARG A 1 83 ? 10.408 9.309 -5.610 1.00 84.12 83 ARG A CA 1
ATOM 637 C C . ARG A 1 83 ? 10.036 10.567 -4.833 1.00 84.12 83 ARG A C 1
ATOM 639 O O . ARG A 1 83 ? 10.834 11.501 -4.775 1.00 84.12 83 ARG A O 1
ATOM 646 N N . ARG A 1 84 ? 8.824 10.628 -4.278 1.00 77.75 84 ARG A N 1
ATOM 647 C CA . ARG A 1 84 ? 8.379 11.763 -3.471 1.00 77.75 84 ARG A CA 1
ATOM 648 C C . ARG A 1 84 ? 8.868 11.614 -2.030 1.00 77.75 84 ARG A C 1
ATOM 650 O O . ARG A 1 84 ? 8.870 10.491 -1.516 1.00 77.75 84 ARG A O 1
ATOM 657 N N . PRO A 1 85 ? 9.236 12.724 -1.362 1.00 66.75 85 PRO A N 1
ATOM 658 C CA . PRO A 1 85 ? 9.449 12.698 0.078 1.00 66.75 85 PRO A CA 1
ATOM 659 C C . PRO A 1 85 ? 8.185 12.153 0.747 1.00 66.75 85 PRO A C 1
ATOM 661 O O . PRO A 1 85 ? 7.070 12.465 0.316 1.00 66.75 85 PRO A O 1
ATOM 664 N N . ALA A 1 86 ? 8.369 11.284 1.744 1.00 63.09 86 ALA A N 1
ATOM 665 C CA . ALA A 1 86 ? 7.241 10.741 2.486 1.00 63.09 86 ALA A CA 1
ATOM 666 C C . ALA A 1 86 ? 6.435 11.909 3.056 1.00 63.09 86 ALA A C 1
ATOM 668 O O . ALA A 1 86 ? 7.048 12.840 3.578 1.00 63.09 86 ALA A O 1
ATOM 669 N N . PRO A 1 87 ? 5.096 11.899 2.950 1.00 63.91 87 PRO A N 1
ATOM 670 C CA . PRO A 1 87 ? 4.318 12.869 3.696 1.00 63.91 87 PRO A CA 1
ATOM 671 C C . PRO A 1 87 ? 4.678 12.705 5.178 1.00 63.91 87 PRO A C 1
ATOM 673 O O . PRO A 1 87 ? 4.633 11.584 5.697 1.00 63.91 87 PRO A O 1
ATOM 676 N N . ASP A 1 88 ? 5.059 13.805 5.831 1.00 56.81 88 ASP A N 1
ATOM 677 C CA . ASP A 1 88 ? 5.163 13.909 7.287 1.00 56.81 88 ASP A CA 1
ATOM 678 C C . ASP A 1 88 ? 3.761 13.713 7.880 1.00 56.81 88 ASP A C 1
ATOM 680 O O . ASP A 1 88 ? 3.046 14.646 8.229 1.00 56.81 88 ASP A O 1
ATOM 684 N N . ALA A 1 89 ? 3.327 12.458 7.924 1.00 56.34 89 ALA A N 1
ATOM 685 C CA . ALA A 1 89 ? 2.215 12.002 8.734 1.00 56.34 89 ALA A CA 1
ATOM 686 C C . ALA A 1 89 ? 2.773 11.743 10.139 1.00 56.34 89 ALA A C 1
ATOM 688 O O . ALA A 1 89 ? 2.865 10.598 10.583 1.00 56.34 89 ALA A O 1
ATOM 689 N N . ASP A 1 90 ? 3.267 12.806 10.770 1.00 50.62 90 ASP A N 1
ATOM 690 C CA . ASP A 1 90 ? 3.724 12.788 12.153 1.00 50.62 90 ASP A CA 1
ATOM 691 C C . ASP A 1 90 ? 2.492 12.570 13.045 1.00 50.62 90 ASP A C 1
ATOM 693 O O . ASP A 1 90 ? 1.637 13.441 13.175 1.00 50.62 90 ASP A O 1
ATOM 697 N N . ASP A 1 91 ? 2.342 11.330 13.515 1.00 53.97 91 ASP A N 1
ATOM 698 C CA . ASP A 1 91 ? 1.627 10.933 14.733 1.00 53.97 91 ASP A CA 1
ATOM 699 C C . ASP A 1 91 ? 0.310 11.680 15.057 1.00 53.97 91 ASP A C 1
ATOM 701 O O . ASP A 1 91 ? 0.123 12.226 16.141 1.00 53.97 91 ASP A O 1
ATOM 705 N N . ALA A 1 92 ? -0.661 11.699 14.135 1.00 45.38 92 ALA A N 1
ATOM 706 C CA . ALA A 1 92 ? -2.023 12.094 14.502 1.00 45.38 92 ALA A CA 1
ATOM 707 C C . ALA A 1 92 ? -2.658 10.976 15.360 1.00 45.38 92 ALA A C 1
ATOM 709 O O . ALA A 1 92 ? -2.707 9.827 14.900 1.00 45.38 92 ALA A O 1
ATOM 710 N N . PRO A 1 93 ? -3.146 11.263 16.584 1.00 46.62 93 PRO A N 1
ATOM 711 C CA . PRO A 1 93 ? -3.671 10.237 17.472 1.00 46.62 93 PRO A CA 1
ATOM 712 C C . PRO A 1 93 ? -4.930 9.588 16.894 1.00 46.62 93 PRO A C 1
ATOM 714 O O . PRO A 1 93 ? -5.843 10.281 16.462 1.00 46.62 93 PRO A O 1
ATOM 717 N N . GLY A 1 94 ? -4.942 8.253 16.970 1.00 49.75 94 GLY A N 1
ATOM 718 C CA . GLY A 1 94 ? -6.102 7.384 17.154 1.00 49.75 94 GLY A CA 1
ATOM 719 C C . GLY A 1 94 ? -7.299 7.603 16.235 1.00 49.75 94 GLY A C 1
ATOM 720 O O . GLY A 1 94 ? -8.072 8.538 16.422 1.00 49.75 94 GLY A O 1
ATOM 721 N N . ILE A 1 95 ? -7.569 6.605 15.387 1.00 50.62 95 ILE A N 1
ATOM 722 C CA . ILE A 1 95 ? -8.957 6.228 15.091 1.00 50.62 95 ILE A CA 1
ATOM 723 C C . ILE A 1 95 ? -9.719 6.305 16.427 1.00 50.62 95 ILE A C 1
ATOM 725 O O . ILE A 1 95 ? -9.281 5.647 17.384 1.00 50.62 95 ILE A O 1
ATOM 729 N N . PRO A 1 96 ? -10.773 7.134 16.570 1.00 43.25 96 PRO A N 1
ATOM 730 C CA . PRO A 1 96 ? -11.554 7.120 17.797 1.00 43.25 96 PRO A CA 1
ATOM 731 C C . PRO A 1 96 ? -12.003 5.673 18.012 1.00 43.25 96 PRO A C 1
ATOM 733 O O . PRO A 1 96 ? -12.408 5.036 17.039 1.00 43.25 96 PRO A O 1
ATOM 736 N N . PRO A 1 97 ? -11.899 5.101 19.228 1.00 40.72 97 PRO A N 1
ATOM 737 C CA . PRO A 1 97 ? -12.437 3.770 19.448 1.00 40.72 97 PRO A CA 1
ATOM 738 C C . PRO A 1 97 ? -13.887 3.807 18.977 1.00 40.72 97 PRO A C 1
ATOM 740 O O . PRO A 1 97 ? -14.658 4.641 19.455 1.00 40.72 97 PRO A O 1
ATOM 743 N N . SER A 1 98 ? -14.228 2.978 17.988 1.00 44.75 98 SER A N 1
ATOM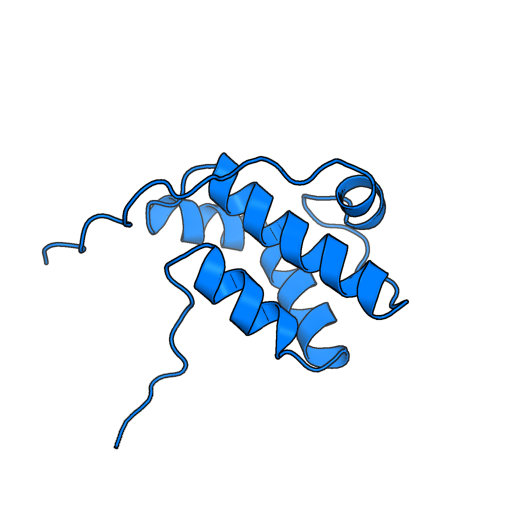 744 C CA . SER A 1 98 ? -15.610 2.800 17.569 1.00 44.75 98 SER A CA 1
ATOM 745 C C . SER A 1 98 ? -16.393 2.401 18.812 1.00 44.75 98 SER A C 1
ATOM 747 O O . SER A 1 98 ? -16.299 1.267 19.273 1.00 44.75 98 SER A O 1
ATOM 749 N N . THR A 1 99 ? -17.093 3.364 19.407 1.00 42.81 99 THR A N 1
ATOM 750 C CA . THR A 1 99 ? -18.074 3.109 20.452 1.00 42.81 99 THR A CA 1
ATOM 751 C C . THR A 1 99 ? -19.249 2.446 19.753 1.00 42.81 99 THR A C 1
ATOM 753 O O . THR A 1 99 ? -20.057 3.128 19.121 1.00 42.81 99 THR A O 1
ATOM 756 N N . VAL A 1 100 ? -19.314 1.118 19.833 1.00 39.62 100 VAL A N 1
ATOM 757 C CA . VAL A 1 100 ? -20.558 0.360 19.684 1.00 39.62 100 VAL A CA 1
ATOM 758 C C . VAL A 1 100 ? -20.648 -0.673 20.794 1.00 39.62 100 VAL A C 1
ATOM 760 O O . VAL A 1 100 ? -19.606 -1.297 21.102 1.00 39.62 100 VAL A O 1
#

Secondary structure (DSSP, 8-state):
---------SHHHHHHHHHHS-HHHHHHHHHHHTSHHHHHHHHHTT--HHHHHHHHHHHHHHHHHTTPPPPP-SSS-HHHHHTSPPP-------------

pLDDT: mean 78.74, std 17.11, range [33.41, 92.69]